Protein AF-A0A2D6XBE7-F1 (afdb_monomer)

Nearest PDB structures (foldseek):
  4zvb-assembly2_D  TM=2.820E-01  e=6.542E+00  Escherichia coli K-12
  5c5b-assembly2_C  TM=1.452E-01  e=4.664E+00  Homo sapiens

Secondary structure (DSSP, 8-state):
-EEEEE-S--SS-EEETTTTEEEEEPPSSS-HHHHHHHHHHHHHTT--HHHHHHHHHHHHHHTT---SHHHHHHHHHHHHHHHHHHHHHHHHHTSHHHHHHHHHHHHTT--HHHHTT-HHHHHHHHHTT-GGGS-HHHHHHHHHTTT--HHHHHHHHHHHIIIIIHHHHHH-

Sequence (172 aa):
MKVIFNDHDGDDSYYDKKYGNYIVWLGKKGNRETNKMHELAHINLGTDTDEARKMVLRWGLKSKLPSNDKTCKLIADLFFSTWNVLEDERVESFSPRLFKQHKKDMGKTKTKKIAESNPVEALLCARFDRDDLVGPEIKQYILAARLVSKDRVYELAEEYIKRYLIDYIRNV

Foldseek 3Di:
DEEAEDADDDPDWDQDPVVRYTYHYFDPDDDRVVSVLLVVLCVVQPPDLVVLLVVLLVVCVVVPPDPDPVRSVVSSVLLSLLLVLLVSLASCLVPPPPVVVVLQVVLVVDDLCQCPVFLSSVLVNLSSVVCVNHPVVSVVLSVQSYNDRSVSSSVSSSVSCVVGVSVVVVVD

Radius of gyration: 16.47 Å; Cα contacts (8 Å, |Δi|>4): 196; chains: 1; bounding box: 44×34×42 Å

pLDDT: mean 73.53, std 11.19, range [49.34, 94.5]

Mean predicted aligned error: 9.65 Å

Structure (mmCIF, N/CA/C/O backbone):
data_AF-A0A2D6XBE7-F1
#
_entry.id   AF-A0A2D6XBE7-F1
#
loop_
_atom_site.group_PDB
_atom_site.id
_atom_site.type_symbol
_atom_site.label_atom_id
_atom_site.label_alt_id
_atom_site.label_comp_id
_atom_site.label_asym_id
_atom_site.label_entity_id
_atom_site.label_seq_id
_atom_site.pdbx_PDB_ins_code
_atom_site.Cartn_x
_atom_site.Cartn_y
_atom_site.Cartn_z
_atom_site.occupancy
_atom_site.B_iso_or_equiv
_atom_site.auth_seq_id
_atom_site.auth_comp_id
_atom_site.auth_asym_id
_atom_site.auth_atom_id
_atom_site.pdbx_PDB_model_num
ATOM 1 N N . MET A 1 1 ? 24.014 8.084 -9.840 1.00 65.19 1 MET A N 1
ATOM 2 C CA . MET A 1 1 ? 23.223 7.262 -8.903 1.00 65.19 1 MET A CA 1
ATOM 3 C C . MET A 1 1 ? 23.376 5.804 -9.306 1.00 65.19 1 MET A C 1
ATOM 5 O O . MET A 1 1 ? 23.082 5.492 -10.455 1.00 65.19 1 MET A O 1
ATOM 9 N N . LYS A 1 2 ? 23.889 4.939 -8.425 1.00 76.50 2 LYS A N 1
ATOM 10 C CA . LYS A 1 2 ? 24.024 3.492 -8.679 1.00 76.50 2 LYS A CA 1
ATOM 11 C C . LYS A 1 2 ? 23.025 2.738 -7.797 1.00 76.50 2 LYS A C 1
ATOM 13 O O . LYS A 1 2 ? 22.897 3.063 -6.621 1.00 76.50 2 LYS A O 1
ATOM 18 N N . VAL A 1 3 ? 22.318 1.760 -8.359 1.00 74.25 3 VAL A N 1
ATOM 19 C CA . VAL A 1 3 ? 21.418 0.869 -7.604 1.00 74.25 3 VAL A CA 1
ATOM 20 C C . VAL A 1 3 ? 22.146 -0.450 -7.362 1.00 74.25 3 VAL A C 1
ATOM 22 O O . VAL A 1 3 ? 22.700 -1.026 -8.301 1.00 74.25 3 VAL A O 1
ATOM 25 N N . ILE A 1 4 ? 22.186 -0.903 -6.112 1.00 79.06 4 ILE A N 1
ATOM 26 C CA . ILE A 1 4 ? 22.839 -2.142 -5.684 1.00 79.06 4 ILE A CA 1
ATOM 27 C C . ILE A 1 4 ? 21.754 -3.076 -5.151 1.00 79.06 4 ILE A C 1
ATOM 29 O O . ILE A 1 4 ? 21.094 -2.746 -4.170 1.00 79.06 4 ILE A O 1
ATOM 33 N N . PHE A 1 5 ? 21.573 -4.225 -5.805 1.00 76.44 5 PHE A N 1
ATOM 34 C CA . PHE A 1 5 ? 20.639 -5.261 -5.364 1.00 76.44 5 PHE A CA 1
ATOM 35 C C . PHE A 1 5 ? 21.368 -6.284 -4.503 1.00 76.44 5 PHE A C 1
ATOM 37 O O . PHE A 1 5 ? 22.342 -6.886 -4.958 1.00 76.44 5 PHE A O 1
ATOM 44 N N . ASN A 1 6 ? 20.867 -6.498 -3.293 1.00 72.19 6 ASN A N 1
ATOM 45 C CA . ASN A 1 6 ? 21.339 -7.517 -2.375 1.00 72.19 6 ASN A CA 1
ATOM 46 C C . ASN A 1 6 ? 20.281 -8.623 -2.245 1.00 72.19 6 ASN A C 1
ATOM 48 O O . ASN A 1 6 ? 19.123 -8.352 -1.938 1.00 72.19 6 ASN A O 1
ATOM 52 N N . ASP A 1 7 ? 20.697 -9.875 -2.447 1.00 63.81 7 ASP A N 1
ATOM 53 C CA . ASP A 1 7 ? 19.828 -11.063 -2.368 1.00 63.81 7 ASP A CA 1
ATOM 54 C C . ASP A 1 7 ? 19.759 -11.677 -0.942 1.00 63.81 7 ASP A C 1
ATOM 56 O O . ASP A 1 7 ? 19.261 -12.790 -0.753 1.00 63.81 7 ASP A O 1
ATOM 60 N N . HIS A 1 8 ? 20.299 -10.995 0.074 1.00 58.69 8 HIS A N 1
ATOM 61 C CA . HIS A 1 8 ? 20.291 -11.447 1.474 1.00 58.69 8 HIS A CA 1
ATOM 62 C C . HIS A 1 8 ? 19.131 -10.817 2.265 1.00 58.69 8 HIS A C 1
ATOM 64 O O . HIS A 1 8 ? 18.630 -9.771 1.872 1.00 58.69 8 HIS A O 1
ATOM 70 N N . ASP A 1 9 ? 18.703 -11.441 3.375 1.00 49.34 9 ASP A N 1
ATOM 71 C CA . ASP A 1 9 ? 17.750 -10.790 4.295 1.00 49.34 9 ASP A CA 1
ATOM 72 C C . ASP A 1 9 ? 18.447 -9.563 4.893 1.00 49.34 9 ASP A C 1
ATOM 74 O O . ASP A 1 9 ? 19.375 -9.706 5.690 1.00 49.34 9 ASP A O 1
ATOM 78 N N . GLY A 1 10 ? 18.026 -8.378 4.476 1.00 52.09 10 GLY A N 1
ATOM 79 C CA . GLY A 1 10 ? 18.357 -7.114 5.117 1.00 52.09 10 GLY A CA 1
ATOM 80 C C . GLY A 1 10 ? 17.076 -6.357 5.447 1.00 52.09 10 GLY A C 1
ATOM 81 O O . GLY A 1 10 ? 16.015 -6.673 4.907 1.00 52.09 10 GLY A O 1
ATOM 82 N N . ASP A 1 11 ? 17.190 -5.393 6.360 1.00 51.88 11 ASP A N 1
ATOM 83 C CA . ASP A 1 11 ? 16.125 -4.437 6.693 1.00 51.88 11 ASP A CA 1
ATOM 84 C C . ASP A 1 11 ? 15.705 -3.593 5.467 1.00 51.88 11 ASP A C 1
ATOM 86 O O . ASP A 1 11 ? 16.307 -3.701 4.402 1.00 51.88 11 ASP A O 1
ATOM 90 N N . ASP A 1 12 ? 14.678 -2.748 5.615 1.00 54.56 12 ASP A N 1
ATOM 91 C CA . ASP A 1 12 ? 14.089 -1.885 4.574 1.00 54.56 12 ASP A CA 1
ATOM 92 C C . ASP A 1 12 ? 15.107 -1.313 3.548 1.00 54.56 12 ASP A C 1
ATOM 94 O O . ASP A 1 12 ? 16.153 -0.768 3.917 1.00 54.56 12 ASP A O 1
ATOM 98 N N . SER A 1 13 ? 14.791 -1.397 2.243 1.00 65.19 13 SER A N 1
ATOM 99 C CA . SER A 1 13 ? 15.547 -0.742 1.155 1.00 65.19 13 SER A CA 1
ATOM 100 C C . SER A 1 13 ? 15.759 0.752 1.455 1.00 65.19 13 SER A C 1
ATOM 102 O O . SER A 1 13 ? 14.827 1.445 1.865 1.00 65.19 13 SER A O 1
ATOM 104 N N . TYR A 1 14 ? 16.966 1.287 1.230 1.00 64.69 14 TYR A N 1
ATOM 105 C CA . TYR A 1 14 ? 17.298 2.665 1.622 1.00 64.69 14 TYR A CA 1
ATOM 106 C C . TYR A 1 14 ? 18.245 3.390 0.656 1.00 64.69 14 TYR A C 1
ATOM 108 O O . TYR A 1 14 ? 19.024 2.789 -0.091 1.00 64.69 14 TYR A O 1
ATOM 116 N N . TYR A 1 15 ? 18.197 4.725 0.697 1.00 67.25 15 TYR A N 1
ATOM 117 C CA . TYR A 1 15 ? 19.131 5.590 -0.021 1.00 67.25 15 TYR A CA 1
ATOM 118 C C . TYR A 1 15 ? 20.344 5.941 0.846 1.00 67.25 15 TYR A C 1
ATOM 120 O O . TYR A 1 15 ? 20.235 6.657 1.846 1.00 67.25 15 TYR A O 1
ATOM 128 N N . ASP A 1 16 ? 21.526 5.491 0.434 1.00 69.62 16 ASP A N 1
ATOM 129 C CA . ASP A 1 16 ? 22.793 5.875 1.039 1.00 69.62 16 ASP A CA 1
ATOM 130 C C . ASP A 1 16 ? 23.247 7.241 0.504 1.00 69.62 16 ASP A C 1
ATOM 132 O O . ASP A 1 16 ? 23.909 7.362 -0.535 1.00 69.62 16 ASP A O 1
ATOM 136 N N . LYS A 1 17 ? 22.900 8.291 1.256 1.00 69.69 17 LYS A N 1
ATOM 137 C CA . LYS A 1 17 ? 23.253 9.684 0.945 1.00 69.69 17 LYS A CA 1
ATOM 138 C C . LYS A 1 17 ? 24.763 9.924 0.874 1.00 69.69 17 LYS A C 1
ATOM 140 O O . LYS A 1 17 ? 25.183 10.818 0.145 1.00 69.69 17 LYS A O 1
ATOM 145 N N . LYS A 1 18 ? 25.576 9.158 1.611 1.00 71.69 18 LYS A N 1
ATOM 146 C CA . LYS A 1 18 ? 27.033 9.350 1.678 1.00 71.69 18 LYS A CA 1
ATOM 147 C C . LYS A 1 18 ? 27.711 8.924 0.379 1.00 71.69 18 LYS A C 1
ATOM 149 O O . LYS A 1 18 ? 28.682 9.555 -0.030 1.00 71.69 18 LYS A O 1
ATOM 154 N N . TYR A 1 19 ? 27.194 7.881 -0.267 1.00 75.19 19 TYR A N 1
ATOM 155 C CA . TYR A 1 19 ? 27.769 7.337 -1.500 1.00 75.19 19 TYR A CA 1
ATOM 156 C C . TYR A 1 19 ? 26.901 7.562 -2.747 1.00 75.19 19 TYR A C 1
ATOM 158 O O . TYR A 1 19 ? 27.314 7.197 -3.845 1.00 75.19 19 TYR A O 1
ATOM 166 N N . GLY A 1 20 ? 25.720 8.170 -2.606 1.00 73.31 20 GLY A N 1
ATOM 167 C CA . GLY A 1 20 ? 24.807 8.440 -3.721 1.00 73.31 20 GLY A CA 1
ATOM 168 C C . GLY A 1 20 ? 24.234 7.168 -4.355 1.00 73.31 20 GLY A C 1
ATOM 169 O O . GLY A 1 20 ? 23.992 7.127 -5.571 1.00 73.31 20 GLY A O 1
ATOM 170 N N . ASN A 1 21 ? 24.061 6.123 -3.541 1.00 78.12 21 ASN A N 1
ATOM 171 C CA . ASN A 1 21 ? 23.644 4.791 -3.971 1.00 78.12 21 ASN A CA 1
ATOM 172 C C . ASN A 1 21 ? 22.298 4.416 -3.351 1.00 78.12 21 ASN A C 1
ATOM 174 O O . ASN A 1 21 ? 22.049 4.713 -2.189 1.00 78.12 21 ASN A O 1
ATOM 178 N N . TYR A 1 22 ? 21.461 3.708 -4.104 1.00 71.75 22 TYR A N 1
ATOM 179 C CA . TYR A 1 22 ? 20.314 2.995 -3.538 1.00 71.75 22 TYR A CA 1
ATOM 180 C C . TYR A 1 22 ? 20.726 1.563 -3.222 1.00 71.75 22 TYR A C 1
ATOM 182 O O . TYR A 1 22 ? 21.229 0.862 -4.105 1.00 71.75 22 TYR A O 1
ATOM 190 N N . ILE A 1 23 ? 20.517 1.144 -1.977 1.00 73.81 23 ILE A N 1
ATOM 191 C CA . ILE A 1 23 ? 20.693 -0.238 -1.539 1.00 73.81 23 ILE A CA 1
ATOM 192 C C . ILE A 1 23 ? 19.305 -0.867 -1.472 1.00 73.81 23 ILE A C 1
ATOM 194 O O . ILE A 1 23 ? 18.450 -0.414 -0.714 1.00 73.81 23 ILE A O 1
ATOM 198 N N . VAL A 1 24 ? 19.086 -1.881 -2.303 1.00 71.44 24 VAL A N 1
ATOM 199 C CA . VAL A 1 24 ? 17.806 -2.576 -2.440 1.00 71.44 24 VAL A CA 1
ATOM 200 C C . VAL A 1 24 ? 17.964 -4.009 -1.964 1.00 71.44 24 VAL A C 1
ATOM 202 O O . VAL A 1 24 ? 18.817 -4.737 -2.479 1.00 71.44 24 VAL A O 1
ATOM 205 N N . TRP A 1 25 ? 17.115 -4.429 -1.033 1.00 73.38 25 TRP A N 1
ATOM 206 C CA . TRP A 1 25 ? 17.061 -5.811 -0.564 1.00 73.38 25 TRP A CA 1
ATOM 207 C C . TRP A 1 25 ? 15.921 -6.540 -1.267 1.00 73.38 25 TRP A C 1
ATOM 209 O O . TRP A 1 25 ? 14.759 -6.159 -1.159 1.00 73.38 25 TRP A O 1
ATOM 219 N N . LEU A 1 26 ? 16.245 -7.585 -2.029 1.00 65.81 26 LEU A N 1
ATOM 220 C CA . LEU A 1 26 ? 15.232 -8.352 -2.750 1.00 65.81 26 LEU A CA 1
ATOM 221 C C . LEU A 1 26 ? 14.627 -9.414 -1.829 1.00 65.81 26 LEU A C 1
ATOM 223 O O . LEU A 1 26 ? 15.330 -10.284 -1.317 1.00 65.81 26 LEU A O 1
ATOM 227 N N . GLY A 1 27 ? 13.303 -9.387 -1.662 1.00 63.84 27 GLY A N 1
ATOM 228 C CA . GLY A 1 27 ? 12.594 -10.406 -0.890 1.00 63.84 27 GLY A CA 1
ATOM 229 C C . GLY A 1 27 ? 12.835 -11.826 -1.429 1.00 63.84 27 GLY A C 1
ATOM 230 O O . GLY A 1 27 ? 12.824 -12.055 -2.639 1.00 63.84 27 GLY A O 1
ATOM 231 N N . LYS A 1 28 ? 13.002 -12.805 -0.526 1.00 60.75 28 LYS A N 1
ATOM 232 C CA . LYS A 1 28 ? 13.272 -14.224 -0.863 1.00 60.75 28 LYS A CA 1
ATOM 233 C C . LYS A 1 28 ? 12.074 -14.991 -1.430 1.00 60.75 28 LYS A C 1
ATOM 235 O O . LYS A 1 28 ? 12.229 -16.109 -1.918 1.00 60.75 28 LYS A O 1
ATOM 240 N N . LYS A 1 29 ? 10.866 -14.436 -1.311 1.00 55.81 29 LYS A N 1
ATOM 241 C CA . LYS A 1 29 ? 9.626 -15.034 -1.822 1.00 55.81 29 LYS A CA 1
ATOM 242 C C . LYS A 1 29 ? 9.197 -14.304 -3.094 1.00 55.81 29 LYS A C 1
ATOM 244 O O . LYS A 1 29 ? 9.255 -13.080 -3.153 1.00 55.81 29 LYS A O 1
ATOM 249 N N . GLY A 1 30 ? 8.724 -15.060 -4.084 1.00 60.22 30 GLY A N 1
ATOM 250 C CA . GLY A 1 30 ? 8.295 -14.520 -5.378 1.00 60.22 30 GLY A CA 1
ATOM 251 C C . GLY A 1 30 ? 9.369 -14.609 -6.466 1.00 60.22 30 GLY A C 1
ATOM 252 O O . GLY A 1 30 ? 10.413 -15.233 -6.287 1.00 60.22 30 GLY A O 1
ATOM 253 N N . ASN A 1 31 ? 9.080 -14.033 -7.634 1.00 69.00 31 ASN A N 1
ATOM 254 C CA . ASN A 1 31 ? 10.012 -14.013 -8.760 1.00 69.00 31 ASN A CA 1
ATOM 255 C C . ASN A 1 31 ? 11.026 -12.871 -8.583 1.00 69.00 31 ASN A C 1
ATOM 257 O O . ASN A 1 31 ? 10.637 -11.718 -8.409 1.00 69.00 31 ASN A O 1
ATOM 261 N N . ARG A 1 32 ? 12.323 -13.191 -8.661 1.00 69.31 32 ARG A N 1
ATOM 262 C CA . ARG A 1 32 ? 13.422 -12.237 -8.438 1.00 69.31 32 ARG A CA 1
ATOM 263 C C . ARG A 1 32 ? 13.387 -11.034 -9.380 1.00 69.31 32 ARG A C 1
ATOM 265 O O . ARG A 1 32 ? 13.575 -9.912 -8.921 1.00 69.31 32 ARG A O 1
ATOM 272 N N . GLU A 1 33 ? 13.140 -11.249 -10.671 1.00 68.31 33 GLU A N 1
ATOM 273 C CA . GLU A 1 33 ? 13.062 -10.152 -11.644 1.00 68.31 33 GLU A CA 1
ATOM 274 C C . GLU A 1 33 ? 11.862 -9.251 -11.355 1.00 68.31 33 GLU A C 1
ATOM 276 O O . GLU A 1 33 ? 11.963 -8.034 -11.460 1.00 68.31 33 GLU A O 1
ATOM 281 N N . THR A 1 34 ? 10.751 -9.817 -10.894 1.00 65.75 34 THR A N 1
ATOM 282 C CA . THR A 1 34 ? 9.581 -9.037 -10.475 1.00 65.75 34 THR A CA 1
ATOM 283 C C . THR A 1 34 ? 9.870 -8.188 -9.247 1.00 65.75 34 THR A C 1
ATOM 285 O O . THR A 1 34 ? 9.564 -7.000 -9.266 1.00 65.75 34 THR A O 1
ATOM 288 N N . ASN A 1 35 ? 10.506 -8.754 -8.218 1.00 68.31 35 ASN A N 1
ATOM 289 C CA . ASN A 1 35 ? 10.901 -8.000 -7.024 1.00 68.31 35 ASN A CA 1
ATOM 290 C C . ASN A 1 35 ? 11.878 -6.877 -7.403 1.00 68.31 35 ASN A C 1
ATOM 292 O O . ASN A 1 35 ? 11.723 -5.738 -6.987 1.00 68.31 35 ASN A O 1
ATOM 296 N N . LYS A 1 36 ? 12.832 -7.158 -8.292 1.00 72.25 36 LYS A N 1
ATOM 297 C CA . LYS A 1 36 ? 13.758 -6.149 -8.813 1.00 72.25 36 LYS A CA 1
ATOM 298 C C . LYS A 1 36 ? 13.042 -5.028 -9.567 1.00 72.25 36 LYS A C 1
ATOM 300 O O . LYS A 1 36 ? 13.365 -3.861 -9.369 1.00 72.25 36 LYS A O 1
ATOM 305 N N . MET A 1 37 ? 12.079 -5.363 -10.423 1.00 71.81 37 MET A N 1
ATOM 306 C CA . MET A 1 37 ? 11.292 -4.376 -11.166 1.00 71.81 37 MET A CA 1
ATOM 307 C C . MET A 1 37 ? 10.391 -3.545 -10.249 1.00 71.81 37 MET A C 1
ATOM 309 O O . MET A 1 37 ? 10.234 -2.354 -10.498 1.00 71.81 37 MET A O 1
ATOM 313 N N . HIS A 1 38 ? 9.836 -4.150 -9.199 1.00 72.75 38 HIS A N 1
ATOM 314 C CA . HIS A 1 38 ? 9.056 -3.474 -8.165 1.00 72.75 38 HIS A CA 1
ATOM 315 C C . HIS A 1 38 ? 9.901 -2.406 -7.453 1.00 72.75 38 HIS A C 1
ATOM 317 O O . HIS A 1 38 ? 9.582 -1.220 -7.509 1.00 72.75 38 HIS A O 1
ATOM 323 N N . GLU A 1 39 ? 11.057 -2.795 -6.914 1.00 72.00 39 GLU A N 1
ATOM 324 C CA . GLU A 1 39 ? 11.963 -1.879 -6.209 1.00 72.00 39 GLU A CA 1
ATOM 325 C C . GLU A 1 39 ? 12.525 -0.780 -7.128 1.00 72.00 39 GLU A C 1
ATOM 327 O O . GLU A 1 39 ? 12.612 0.389 -6.749 1.00 72.00 39 GLU A O 1
ATOM 332 N N . LEU A 1 40 ? 12.861 -1.114 -8.381 1.00 72.69 40 LEU A N 1
ATOM 333 C CA . LEU A 1 40 ? 13.263 -0.113 -9.377 1.00 72.69 40 LEU A CA 1
ATOM 334 C C . LEU A 1 40 ? 12.153 0.890 -9.668 1.00 72.69 40 LEU A C 1
ATOM 336 O O . LEU A 1 40 ? 12.434 2.067 -9.891 1.00 72.69 40 LEU A O 1
ATOM 340 N N . ALA A 1 41 ? 10.904 0.436 -9.701 1.00 71.69 41 ALA A N 1
ATOM 341 C CA . ALA A 1 41 ? 9.774 1.304 -9.957 1.00 71.69 41 ALA A CA 1
ATOM 342 C C . ALA A 1 41 ? 9.530 2.257 -8.772 1.00 71.69 41 ALA A C 1
ATOM 344 O O . ALA A 1 41 ? 9.285 3.435 -9.020 1.00 71.69 41 ALA A O 1
ATOM 345 N N . HIS A 1 42 ? 9.736 1.827 -7.521 1.00 72.69 42 HIS A N 1
AT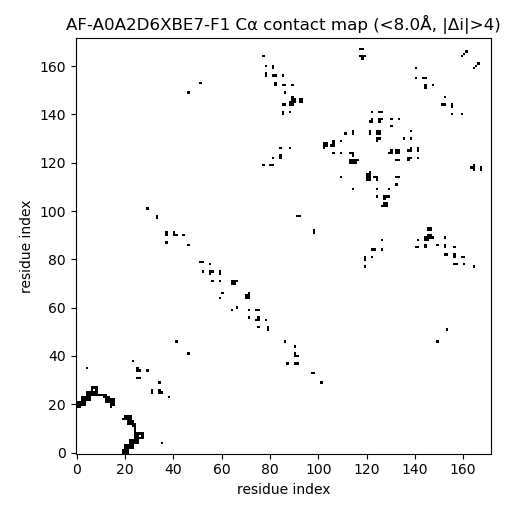OM 346 C CA . HIS A 1 42 ? 9.746 2.725 -6.354 1.00 72.69 42 HIS A CA 1
ATOM 347 C C . HIS A 1 42 ? 10.831 3.809 -6.442 1.00 72.69 42 HIS A C 1
ATOM 349 O O . HIS A 1 42 ? 10.554 4.987 -6.206 1.00 72.69 42 HIS A O 1
ATOM 355 N N . ILE A 1 43 ? 12.051 3.443 -6.856 1.00 70.88 43 ILE A N 1
ATOM 356 C CA . ILE A 1 43 ? 13.153 4.403 -7.053 1.00 70.88 43 ILE A CA 1
ATOM 357 C C . ILE A 1 43 ? 12.823 5.391 -8.180 1.00 70.88 43 ILE A C 1
ATOM 359 O O . ILE A 1 43 ? 12.972 6.601 -8.015 1.00 70.88 43 ILE A O 1
ATOM 363 N N . ASN A 1 44 ? 12.358 4.892 -9.327 1.00 67.75 44 ASN A N 1
ATOM 364 C CA . ASN A 1 44 ? 12.078 5.715 -10.506 1.00 67.75 44 ASN A CA 1
ATOM 365 C C . ASN A 1 44 ? 10.858 6.627 -10.323 1.00 67.75 44 ASN A C 1
ATOM 367 O O . ASN A 1 44 ? 10.794 7.691 -10.936 1.00 67.75 44 ASN A O 1
ATOM 371 N N . LEU A 1 45 ? 9.887 6.212 -9.505 1.00 69.69 45 LEU A N 1
ATOM 372 C CA . LEU A 1 45 ? 8.646 6.948 -9.259 1.00 69.69 45 LEU A CA 1
ATOM 373 C C . LEU A 1 45 ? 8.662 7.740 -7.945 1.00 69.69 45 LEU A C 1
ATOM 375 O O . LEU A 1 45 ? 7.631 8.309 -7.580 1.00 69.69 45 LEU A O 1
ATOM 379 N N . GLY A 1 46 ? 9.815 7.816 -7.271 1.00 62.66 46 GLY A N 1
ATOM 380 C CA . GLY A 1 46 ? 10.058 8.737 -6.162 1.00 62.66 46 GLY A CA 1
ATOM 381 C C . GLY A 1 46 ? 9.248 8.433 -4.903 1.00 62.66 46 GLY A C 1
ATOM 382 O O . GLY A 1 46 ? 8.651 9.341 -4.318 1.00 62.66 46 GLY A O 1
ATOM 383 N N . THR A 1 47 ? 9.208 7.173 -4.478 1.00 65.25 47 THR A N 1
ATOM 384 C CA . THR A 1 47 ? 8.619 6.759 -3.197 1.00 65.25 47 THR A CA 1
ATOM 385 C C . THR A 1 47 ? 9.484 7.310 -2.043 1.00 65.25 47 THR A C 1
ATOM 387 O O . THR A 1 47 ? 10.669 7.010 -1.967 1.00 65.25 47 THR A O 1
ATOM 390 N N . ASP A 1 48 ? 8.931 8.173 -1.175 1.00 61.06 48 ASP A N 1
ATOM 391 C CA . ASP A 1 48 ? 9.682 8.836 -0.081 1.00 61.06 48 ASP A CA 1
ATOM 392 C C . ASP A 1 48 ? 8.993 8.532 1.247 1.00 61.06 48 ASP A C 1
ATOM 394 O O . ASP A 1 48 ? 7.923 9.065 1.545 1.00 61.06 48 ASP A O 1
ATOM 398 N N . THR A 1 49 ? 9.591 7.621 2.005 1.00 61.03 49 THR A N 1
ATOM 399 C CA . THR A 1 49 ? 9.067 7.092 3.264 1.00 61.03 49 THR A CA 1
ATOM 400 C C . THR A 1 49 ? 9.177 8.097 4.415 1.00 61.03 49 THR A C 1
ATOM 402 O O . THR A 1 49 ? 8.409 8.013 5.375 1.00 61.03 49 THR A O 1
ATOM 405 N N . ASP A 1 50 ? 10.055 9.100 4.331 1.00 59.56 50 ASP A N 1
ATOM 406 C CA . ASP A 1 50 ? 10.262 10.069 5.414 1.00 59.56 50 ASP A CA 1
ATOM 407 C C . ASP A 1 50 ? 9.137 11.114 5.490 1.00 59.56 50 ASP A C 1
ATOM 409 O O . ASP A 1 50 ? 8.696 11.493 6.583 1.00 59.56 50 ASP A O 1
ATOM 413 N N . GLU A 1 51 ? 8.642 11.585 4.342 1.00 60.78 51 GLU A N 1
ATOM 414 C CA . GLU A 1 51 ? 7.508 12.517 4.296 1.00 60.78 51 GLU A CA 1
ATOM 415 C C . GLU A 1 51 ? 6.211 11.859 4.761 1.00 60.78 51 GLU A C 1
ATOM 417 O O . GLU A 1 51 ? 5.483 12.446 5.570 1.00 60.78 51 GLU A O 1
ATOM 422 N N . ALA A 1 52 ? 5.991 10.608 4.346 1.00 59.28 52 ALA A N 1
ATOM 423 C CA . ALA A 1 52 ? 4.897 9.780 4.827 1.00 59.28 52 ALA A CA 1
ATOM 424 C C . ALA A 1 52 ? 4.883 9.755 6.365 1.00 59.28 52 ALA A C 1
ATOM 426 O O . ALA A 1 52 ? 3.881 10.118 6.978 1.00 59.28 52 ALA A O 1
ATOM 427 N N . ARG A 1 53 ? 6.029 9.474 7.014 1.00 61.47 53 ARG A N 1
ATOM 428 C CA . ARG A 1 53 ? 6.140 9.400 8.489 1.00 61.47 53 ARG A CA 1
ATOM 429 C C . ARG A 1 53 ? 5.667 10.681 9.165 1.00 61.47 53 ARG A C 1
ATOM 431 O O . ARG A 1 53 ? 4.936 10.643 10.157 1.00 61.47 53 ARG A O 1
ATOM 438 N N . LYS A 1 54 ? 6.098 11.828 8.636 1.00 65.19 54 LYS A N 1
ATOM 439 C CA . LYS A 1 54 ? 5.789 13.151 9.194 1.00 65.19 54 LYS A CA 1
ATOM 440 C C . LYS A 1 54 ? 4.307 13.489 9.064 1.00 65.19 54 LYS A C 1
ATOM 442 O O . LYS A 1 54 ? 3.741 14.066 9.995 1.00 65.19 54 LYS A O 1
ATOM 447 N N . MET A 1 55 ? 3.674 13.141 7.944 1.00 62.28 55 MET A N 1
ATOM 448 C CA . MET A 1 55 ? 2.241 13.371 7.738 1.00 62.28 55 MET A CA 1
ATOM 449 C C . MET A 1 55 ? 1.396 12.561 8.724 1.00 62.28 55 MET A C 1
ATOM 451 O O . MET A 1 55 ? 0.474 13.106 9.332 1.00 62.28 55 MET A O 1
ATOM 455 N N . VAL A 1 56 ? 1.778 11.311 8.990 1.00 58.66 56 VAL A N 1
ATOM 456 C CA . VAL A 1 56 ? 1.038 10.447 9.921 1.00 58.66 56 VAL A CA 1
ATOM 457 C C . VAL A 1 56 ? 1.084 10.940 11.350 1.00 58.66 56 VAL A C 1
ATOM 459 O O . VAL A 1 56 ? 0.048 10.998 12.012 1.00 58.66 56 VAL A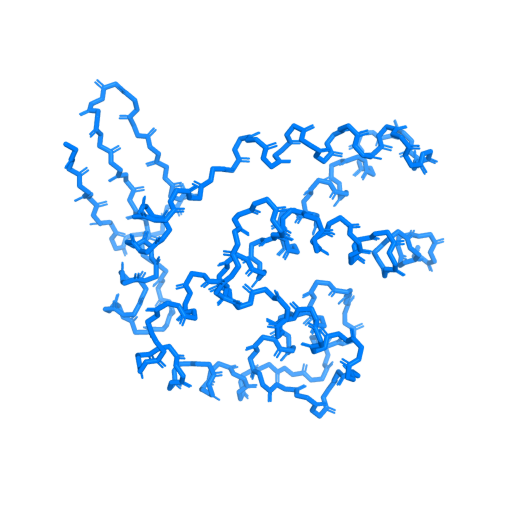 O 1
ATOM 462 N N . LEU A 1 57 ? 2.262 11.353 11.822 1.00 62.34 57 LEU A N 1
ATOM 463 C CA . LEU A 1 57 ? 2.392 11.935 13.157 1.00 62.34 57 LEU A CA 1
ATOM 464 C C . LEU A 1 57 ? 1.483 13.165 13.308 1.00 62.34 57 LEU A C 1
ATOM 466 O O . LEU A 1 57 ? 0.808 13.315 14.325 1.00 62.34 57 LEU A O 1
ATOM 470 N N . ARG A 1 58 ? 1.378 14.008 12.270 1.00 64.94 58 ARG A N 1
ATOM 471 C CA . ARG A 1 58 ? 0.455 15.157 12.268 1.00 64.94 58 ARG A CA 1
ATOM 472 C C . ARG A 1 58 ? -1.016 14.733 12.316 1.00 64.94 58 ARG A C 1
ATOM 474 O O . ARG A 1 58 ? -1.808 15.398 12.983 1.00 64.94 58 ARG A O 1
ATOM 481 N N . TRP A 1 59 ? -1.403 13.655 11.641 1.00 60.69 59 TRP A N 1
ATOM 482 C CA . TRP A 1 59 ? -2.785 13.163 11.660 1.00 60.69 59 TRP A CA 1
ATOM 483 C C . TRP A 1 59 ? -3.169 12.458 12.953 1.00 60.69 59 TRP A C 1
ATOM 485 O O . TRP A 1 59 ? -4.286 12.673 13.429 1.00 60.69 59 TRP A O 1
ATOM 495 N N . GLY A 1 60 ? -2.256 11.690 13.553 1.00 57.31 60 GLY A N 1
ATOM 496 C CA . GLY A 1 60 ? -2.446 11.106 14.881 1.00 57.31 60 GLY A CA 1
ATOM 497 C C . GLY A 1 60 ? -2.777 12.182 15.916 1.00 57.31 60 GLY A C 1
ATOM 498 O O . GLY A 1 60 ? -3.765 12.067 16.641 1.00 57.31 60 GLY A O 1
ATOM 499 N N . LEU A 1 61 ? -2.030 13.293 15.882 1.00 59.53 61 LEU A N 1
ATOM 500 C CA . LEU A 1 61 ? -2.260 14.459 16.739 1.00 59.53 61 LEU A CA 1
ATOM 501 C C . LEU A 1 61 ? -3.603 15.160 16.451 1.00 59.53 61 LEU A C 1
ATOM 503 O O . LEU A 1 61 ? -4.313 15.529 17.384 1.00 59.53 61 LEU A O 1
ATOM 507 N N . LYS A 1 62 ? -3.992 15.327 15.177 1.00 62.25 62 LYS A N 1
ATOM 508 C CA . LYS A 1 62 ? -5.267 15.975 14.797 1.00 62.25 62 LYS A CA 1
ATOM 509 C C . LYS A 1 62 ? -6.508 15.137 15.112 1.00 62.25 62 LYS A C 1
ATOM 511 O O . LYS A 1 62 ? -7.565 15.699 15.388 1.00 62.25 62 LYS A O 1
ATOM 516 N N . SER A 1 63 ? -6.400 13.812 15.069 1.00 54.34 63 SER A N 1
ATOM 517 C CA . SER A 1 63 ? -7.552 12.902 15.152 1.00 54.34 63 SER A CA 1
ATOM 518 C C . SER A 1 63 ? -8.002 12.600 16.588 1.00 54.34 63 SER A C 1
ATOM 520 O O . SER A 1 63 ? -8.885 11.766 16.781 1.00 54.34 63 SER A O 1
ATOM 522 N N . LYS A 1 64 ? -7.417 13.269 17.599 1.00 58.88 64 LYS A N 1
ATOM 523 C CA . LYS A 1 64 ? -7.662 13.027 19.038 1.00 58.88 64 LYS A CA 1
ATOM 524 C C . LYS A 1 64 ? -7.565 11.539 19.409 1.00 58.88 64 LYS A C 1
ATOM 526 O O . LYS A 1 64 ? -8.308 11.054 20.261 1.00 58.88 64 LYS A O 1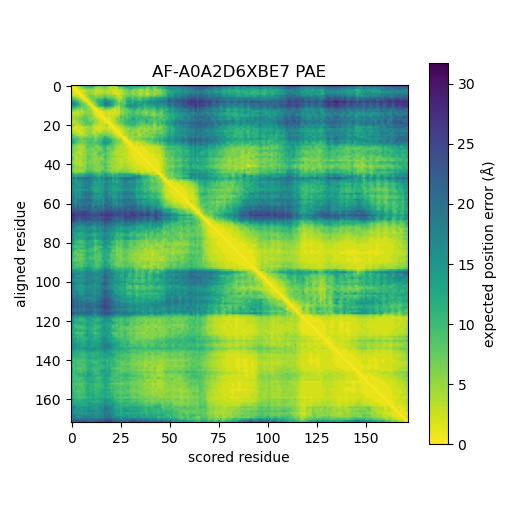
ATOM 531 N N . LEU A 1 65 ? -6.687 10.804 18.727 1.00 55.81 65 LEU A N 1
ATOM 532 C CA . LEU A 1 65 ? -6.435 9.402 19.034 1.00 55.81 65 LEU A CA 1
ATOM 533 C C . LEU A 1 65 ? -5.724 9.314 20.395 1.00 55.81 65 LEU A C 1
ATOM 535 O O . LEU A 1 65 ? -5.038 10.271 20.766 1.00 55.81 65 LEU A O 1
ATOM 539 N N . PRO A 1 66 ? -5.899 8.221 21.164 1.00 52.44 66 PRO A N 1
ATOM 540 C CA . PRO A 1 66 ? -5.267 8.074 22.471 1.00 52.44 66 PRO A CA 1
ATOM 541 C C . PRO A 1 66 ? -3.765 8.351 22.366 1.00 52.44 66 PRO A C 1
ATOM 543 O O . PRO A 1 66 ? -3.051 7.658 21.652 1.00 52.44 66 PRO A O 1
ATOM 546 N N . SER A 1 67 ? -3.287 9.387 23.048 1.00 52.38 67 SER A N 1
ATOM 547 C CA . SER A 1 67 ? -1.956 9.966 22.838 1.00 52.38 67 SER A CA 1
ATOM 548 C C . SER A 1 67 ? -0.842 9.247 23.601 1.00 52.38 67 SER A C 1
ATOM 550 O O . SER A 1 67 ? 0.155 9.869 23.958 1.00 52.38 67 SER A O 1
ATOM 552 N N . ASN A 1 68 ? -1.012 7.960 23.912 1.00 59.03 68 ASN A N 1
ATOM 553 C CA . ASN A 1 68 ? 0.094 7.181 24.455 1.00 59.03 68 ASN A CA 1
ATOM 554 C C . ASN A 1 68 ? 1.004 6.728 23.297 1.00 59.03 68 ASN A C 1
ATOM 556 O O . ASN A 1 68 ? 0.531 6.446 22.194 1.00 59.03 68 ASN A O 1
ATOM 560 N N . ASP A 1 69 ? 2.317 6.676 23.537 1.00 56.47 69 ASP A N 1
ATOM 561 C CA . ASP A 1 69 ? 3.322 6.410 22.494 1.00 56.47 69 ASP A CA 1
ATOM 562 C C . ASP A 1 69 ? 3.058 5.116 21.708 1.00 56.47 69 ASP A C 1
ATOM 564 O O . ASP A 1 69 ? 3.375 5.025 20.521 1.00 56.47 69 ASP A O 1
ATOM 568 N N . LYS A 1 70 ? 2.423 4.120 22.343 1.00 60.00 70 LYS A N 1
ATOM 569 C CA . LYS A 1 70 ? 2.058 2.848 21.708 1.00 60.00 70 LYS A CA 1
ATOM 570 C C . LYS A 1 70 ? 0.974 3.016 20.644 1.00 60.00 70 LYS A C 1
ATOM 572 O O . LYS A 1 70 ? 1.117 2.453 19.563 1.00 60.00 70 LYS A O 1
ATOM 577 N N . THR A 1 71 ? -0.069 3.800 20.905 1.00 63.03 71 THR A N 1
ATOM 578 C CA . THR A 1 71 ? -1.150 4.042 19.940 1.00 63.03 71 THR A CA 1
ATOM 579 C C . THR A 1 71 ? -0.672 4.913 18.782 1.00 63.03 71 THR A C 1
ATOM 581 O O . THR A 1 71 ? -0.946 4.591 17.630 1.00 63.03 71 THR A O 1
ATOM 584 N N . CYS A 1 72 ? 0.123 5.955 19.049 1.00 61.91 72 CYS A N 1
ATOM 585 C CA . CYS A 1 72 ? 0.734 6.778 17.998 1.00 61.91 72 CYS A CA 1
ATOM 586 C C . CYS A 1 72 ? 1.644 5.956 17.076 1.00 61.91 72 CYS A C 1
ATOM 588 O O . CYS A 1 72 ? 1.587 6.113 15.856 1.00 61.91 72 CYS A O 1
ATOM 590 N N . LYS A 1 73 ? 2.447 5.051 17.650 1.00 66.81 73 LYS A N 1
ATOM 591 C CA . LYS A 1 73 ? 3.285 4.124 16.885 1.00 66.81 73 LYS A CA 1
ATOM 592 C C . LYS A 1 73 ? 2.446 3.143 16.066 1.00 66.81 73 LYS A C 1
ATOM 594 O O . LYS A 1 73 ? 2.704 2.990 14.883 1.00 66.81 73 LYS A O 1
ATOM 599 N N . LEU A 1 74 ? 1.397 2.566 16.652 1.00 67.81 74 LEU A N 1
ATOM 600 C CA . LEU A 1 74 ? 0.488 1.665 15.942 1.00 67.81 74 LEU A CA 1
ATOM 601 C C . LEU A 1 74 ? -0.202 2.358 14.756 1.00 67.81 74 LEU A C 1
ATOM 603 O O . LEU A 1 74 ? -0.284 1.787 13.675 1.00 67.81 74 LEU A O 1
ATOM 607 N N . ILE A 1 75 ? -0.659 3.601 14.928 1.00 68.19 75 ILE A N 1
ATOM 608 C CA . ILE A 1 75 ? -1.255 4.401 13.847 1.00 68.19 75 ILE A CA 1
ATOM 609 C C . ILE A 1 75 ? -0.221 4.701 12.759 1.00 68.19 75 ILE A C 1
ATOM 611 O O . ILE A 1 75 ? -0.546 4.611 11.578 1.00 68.19 75 ILE A O 1
ATOM 615 N N . ALA A 1 76 ? 1.014 5.040 13.144 1.00 69.56 76 ALA A N 1
ATOM 616 C CA . ALA A 1 76 ? 2.113 5.237 12.205 1.00 69.56 76 ALA A CA 1
ATOM 617 C C . ALA A 1 76 ? 2.379 3.975 11.381 1.00 69.56 76 ALA A C 1
ATOM 619 O O . ALA A 1 76 ? 2.362 4.038 10.153 1.00 69.56 76 ALA A O 1
ATOM 620 N N . ASP A 1 77 ? 2.542 2.834 12.043 1.00 74.12 77 ASP A N 1
ATOM 621 C CA . ASP A 1 77 ? 2.849 1.556 11.403 1.00 74.12 77 ASP A CA 1
ATOM 622 C C . ASP A 1 77 ? 1.703 1.107 10.477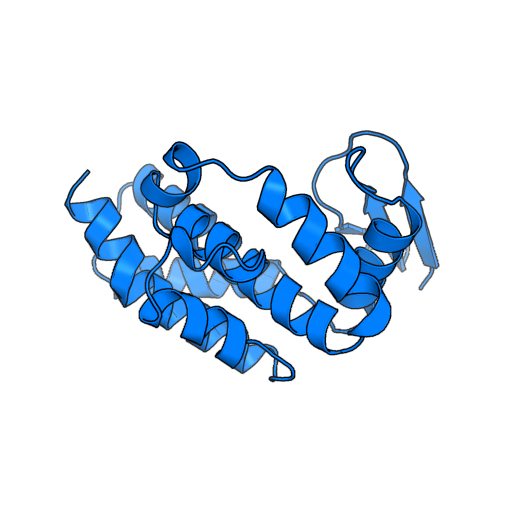 1.00 74.12 77 ASP A C 1
ATOM 624 O O . ASP A 1 77 ? 1.933 0.682 9.342 1.00 74.12 77 ASP A O 1
ATOM 628 N N . LEU A 1 78 ? 0.451 1.270 10.910 1.00 73.62 78 LEU A N 1
ATOM 629 C CA . LEU A 1 78 ? -0.725 0.931 10.109 1.00 73.62 78 LEU A CA 1
ATOM 630 C C . LEU A 1 78 ? -0.947 1.896 8.940 1.00 73.62 78 LEU A C 1
ATOM 632 O O . LEU A 1 78 ? -1.391 1.459 7.874 1.00 73.62 78 LEU A O 1
ATOM 636 N N . PHE A 1 79 ? -0.604 3.179 9.092 1.00 76.56 79 PHE A N 1
ATOM 637 C CA . PHE A 1 79 ? -0.603 4.097 7.959 1.00 76.56 79 PHE A CA 1
ATOM 638 C C . PHE A 1 79 ? 0.430 3.694 6.933 1.00 76.56 79 PHE A C 1
ATOM 640 O O . PHE A 1 79 ? 0.092 3.582 5.761 1.00 76.56 79 PHE A O 1
ATOM 647 N N . PHE A 1 80 ? 1.668 3.465 7.365 1.00 76.06 80 PHE A N 1
ATOM 648 C CA . PHE A 1 80 ? 2.728 3.034 6.466 1.00 76.06 80 PHE A CA 1
ATOM 649 C C . PHE A 1 80 ? 2.341 1.774 5.722 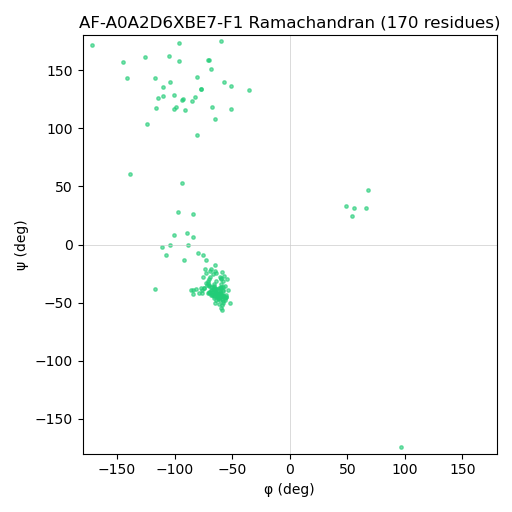1.00 76.06 80 PHE A C 1
ATOM 651 O O . PHE A 1 80 ? 2.496 1.714 4.511 1.00 76.06 80 PHE A O 1
ATOM 658 N N . SER A 1 81 ? 1.754 0.812 6.427 1.00 82.19 81 SER A N 1
ATOM 659 C CA . SER A 1 81 ? 1.276 -0.416 5.807 1.00 82.19 81 SER A CA 1
ATOM 660 C C . SER A 1 81 ? 0.166 -0.146 4.786 1.00 82.19 81 SER A C 1
ATOM 662 O O . SER A 1 81 ? 0.211 -0.674 3.682 1.00 82.19 81 SER A O 1
ATOM 664 N N . THR A 1 82 ? -0.802 0.716 5.113 1.00 85.12 82 THR A N 1
ATOM 665 C CA . THR A 1 82 ? -1.876 1.120 4.187 1.00 85.12 82 THR A CA 1
ATOM 666 C C . THR A 1 82 ? -1.310 1.815 2.950 1.00 85.12 82 THR A C 1
ATOM 668 O O . THR A 1 82 ? -1.627 1.444 1.823 1.00 85.12 82 THR A O 1
ATOM 671 N N . TRP A 1 83 ? -0.457 2.816 3.159 1.00 85.81 83 TRP A N 1
ATOM 672 C CA . TRP A 1 83 ? 0.163 3.591 2.098 1.00 85.81 83 TRP A CA 1
ATOM 673 C C . TRP A 1 83 ? 1.049 2.721 1.215 1.00 85.81 83 TRP A C 1
ATOM 675 O O . TRP A 1 83 ? 0.909 2.813 0.005 1.00 85.81 83 TRP A O 1
ATOM 685 N N . ASN A 1 84 ? 1.863 1.826 1.784 1.00 84.00 84 ASN A N 1
ATOM 686 C CA . ASN A 1 84 ? 2.679 0.879 1.022 1.00 84.00 84 ASN A CA 1
ATOM 687 C C . ASN A 1 84 ? 1.805 0.033 0.091 1.00 84.00 84 ASN A C 1
ATOM 689 O O . ASN A 1 84 ? 2.092 -0.071 -1.091 1.00 84.00 84 ASN A O 1
ATOM 693 N N . VAL A 1 85 ? 0.683 -0.508 0.578 1.00 88.31 85 VAL A N 1
ATOM 694 C CA . VAL A 1 85 ? -0.211 -1.316 -0.270 1.00 88.31 85 VAL A CA 1
ATOM 695 C C . VAL A 1 85 ? -0.766 -0.508 -1.449 1.00 88.31 85 VAL A C 1
ATOM 697 O O . VAL A 1 85 ? -0.853 -1.029 -2.562 1.00 88.31 85 VAL A O 1
ATOM 700 N N . LEU A 1 86 ? -1.138 0.754 -1.223 1.00 89.50 86 LEU A N 1
ATOM 701 C CA . LEU A 1 86 ? -1.655 1.636 -2.274 1.00 89.50 86 LEU A CA 1
ATOM 702 C C . LEU A 1 86 ? -0.551 2.132 -3.218 1.00 89.50 86 LEU A C 1
ATOM 704 O O . LEU A 1 86 ? -0.774 2.242 -4.421 1.00 89.50 86 LEU A O 1
ATOM 708 N N . GLU A 1 87 ? 0.633 2.418 -2.689 1.00 86.06 87 GLU A N 1
ATOM 709 C CA . GLU A 1 87 ? 1.803 2.856 -3.442 1.00 86.06 87 GLU A CA 1
ATOM 710 C C . GLU A 1 87 ? 2.321 1.731 -4.336 1.00 86.06 87 GLU A C 1
ATOM 712 O O . GLU A 1 87 ? 2.573 1.971 -5.513 1.00 86.06 87 GLU A O 1
ATOM 717 N N . ASP A 1 88 ? 2.379 0.496 -3.839 1.00 84.69 88 ASP A N 1
ATOM 718 C CA . ASP A 1 88 ? 2.678 -0.687 -4.641 1.00 84.69 88 ASP A CA 1
ATOM 719 C C . ASP A 1 88 ? 1.688 -0.816 -5.804 1.00 84.69 88 ASP A C 1
ATOM 721 O O . ASP A 1 88 ? 2.080 -1.017 -6.952 1.00 84.69 88 ASP A O 1
ATOM 725 N N . GLU A 1 89 ? 0.383 -0.678 -5.534 1.00 88.25 89 GLU A N 1
ATOM 726 C CA . GLU A 1 89 ? -0.639 -0.720 -6.581 1.00 88.25 89 GLU A CA 1
ATOM 727 C C . GLU A 1 89 ? -0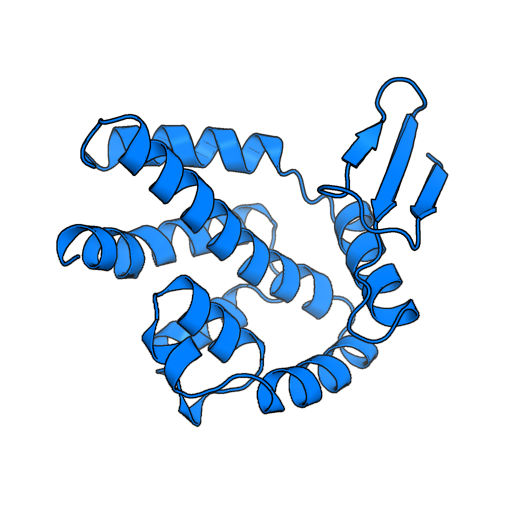.420 0.388 -7.616 1.00 88.25 89 GLU A C 1
ATOM 729 O O . GLU A 1 89 ? -0.482 0.122 -8.823 1.00 88.25 89 GLU A O 1
ATOM 734 N N . ARG A 1 90 ? -0.126 1.612 -7.160 1.00 89.44 90 ARG A N 1
ATOM 735 C CA . ARG A 1 90 ? 0.173 2.758 -8.021 1.00 89.44 90 ARG A CA 1
ATOM 736 C C . ARG A 1 90 ? 1.376 2.461 -8.906 1.00 89.44 90 ARG A C 1
ATOM 738 O O . ARG A 1 90 ? 1.268 2.547 -10.128 1.00 89.44 90 ARG A O 1
ATOM 745 N N . VAL A 1 91 ? 2.503 2.109 -8.305 1.00 82.88 91 VAL A N 1
ATOM 746 C CA . VAL A 1 91 ? 3.788 1.855 -8.963 1.00 82.88 91 VAL A CA 1
ATOM 747 C C . VAL A 1 91 ? 3.653 0.728 -9.988 1.00 82.88 91 VAL A C 1
ATOM 749 O O . VAL A 1 91 ? 4.021 0.889 -11.153 1.00 82.88 91 VAL A O 1
ATOM 752 N N . GLU A 1 92 ? 3.020 -0.379 -9.610 1.00 82.19 92 GLU A N 1
ATOM 753 C CA . GLU A 1 92 ? 2.821 -1.534 -10.486 1.00 82.19 92 GLU A CA 1
ATOM 754 C C . GLU A 1 92 ? 1.830 -1.263 -11.622 1.00 82.19 92 GLU A C 1
ATOM 756 O O . GLU A 1 92 ? 1.938 -1.858 -12.702 1.00 82.19 92 GLU A O 1
ATOM 761 N N . SER A 1 93 ? 0.876 -0.348 -11.424 1.00 84.19 93 SER A N 1
ATOM 762 C CA . SER A 1 93 ? -0.082 0.031 -12.467 1.00 84.19 93 SER A CA 1
ATOM 763 C C . SER A 1 93 ? 0.579 0.704 -13.675 1.00 84.19 93 SER A C 1
ATOM 765 O O . SER A 1 93 ? 0.063 0.579 -14.786 1.00 84.19 93 SER A O 1
ATOM 767 N N . PHE A 1 94 ? 1.759 1.314 -13.501 1.00 81.06 94 PHE A N 1
ATOM 768 C CA . PHE A 1 94 ? 2.563 1.862 -14.599 1.00 81.06 94 PHE A CA 1
ATOM 769 C C . PHE A 1 94 ? 3.286 0.782 -15.429 1.00 81.06 94 PHE A C 1
ATOM 771 O O . PHE A 1 94 ? 3.847 1.092 -16.477 1.00 81.06 94 PHE A O 1
ATOM 778 N N . SER A 1 95 ? 3.281 -0.491 -15.008 1.00 75.75 95 SER A N 1
ATOM 779 C CA . SER A 1 95 ? 3.924 -1.611 -15.725 1.00 75.75 95 SER A CA 1
ATOM 780 C C . SER A 1 95 ? 3.073 -2.900 -15.721 1.00 75.75 95 SER A C 1
ATOM 782 O O . SER A 1 95 ? 3.501 -3.963 -15.268 1.00 75.75 95 SER A O 1
ATOM 784 N N . PRO A 1 96 ? 1.857 -2.873 -16.294 1.00 66.75 96 PRO A N 1
ATOM 785 C CA . PRO A 1 96 ? 0.789 -3.829 -15.986 1.00 66.75 96 PRO A CA 1
ATOM 786 C C . PRO A 1 96 ? 1.017 -5.278 -16.450 1.00 66.75 96 PRO A C 1
ATOM 788 O O . PRO A 1 96 ? 0.363 -6.184 -15.933 1.00 66.75 96 PRO A O 1
ATOM 791 N N . ARG A 1 97 ? 1.890 -5.533 -17.438 1.00 65.75 97 ARG A N 1
ATOM 792 C CA . ARG A 1 97 ? 2.060 -6.885 -18.013 1.00 65.75 97 ARG A CA 1
ATOM 793 C C . ARG A 1 97 ? 2.741 -7.865 -17.057 1.00 65.75 97 ARG A C 1
ATOM 795 O O . ARG A 1 97 ? 2.293 -9.002 -16.972 1.00 65.75 97 ARG A O 1
ATOM 802 N N . LEU A 1 98 ? 3.779 -7.433 -16.342 1.00 61.06 98 LEU A N 1
ATOM 803 C CA . LEU A 1 98 ? 4.532 -8.302 -15.431 1.00 61.06 98 LEU A CA 1
ATOM 804 C C . 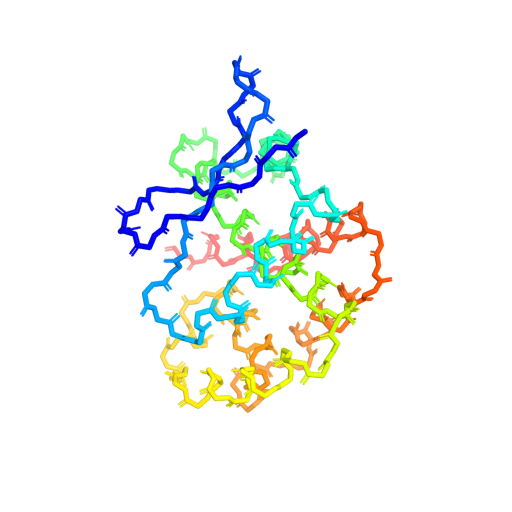LEU A 1 98 ? 3.781 -8.492 -14.106 1.00 61.06 98 LEU A C 1
ATOM 806 O O . LEU A 1 98 ? 3.645 -9.611 -13.622 1.00 61.06 98 LEU A O 1
ATOM 810 N N . PHE A 1 99 ? 3.190 -7.427 -13.562 1.00 67.50 99 PHE A N 1
ATOM 811 C CA . PHE A 1 99 ? 2.585 -7.468 -12.228 1.00 67.50 99 PHE A CA 1
ATOM 812 C C . PHE A 1 99 ? 1.235 -8.197 -12.158 1.00 67.50 99 PHE A C 1
ATOM 814 O O . PHE A 1 99 ? 0.924 -8.804 -11.133 1.00 67.50 99 PHE A O 1
ATOM 821 N N . LYS A 1 100 ? 0.451 -8.237 -13.247 1.00 67.94 100 LYS A N 1
ATOM 822 C CA . LYS A 1 100 ? -0.839 -8.958 -13.266 1.00 67.94 100 LYS A CA 1
ATOM 823 C C . LYS A 1 100 ? -0.703 -10.459 -12.998 1.00 67.94 100 LYS A C 1
ATOM 825 O O . LYS A 1 100 ? -1.557 -11.033 -12.327 1.00 67.94 100 LYS A O 1
ATOM 830 N N . GLN A 1 101 ? 0.350 -11.100 -13.507 1.00 65.62 101 GLN A N 1
ATOM 831 C CA . GLN A 1 101 ? 0.545 -12.539 -13.309 1.00 65.62 101 GLN A CA 1
ATOM 832 C C . GLN A 1 101 ? 0.895 -12.859 -11.848 1.00 65.62 101 GLN A C 1
ATOM 834 O O . GLN A 1 101 ? 0.328 -13.780 -11.265 1.00 65.62 101 GLN A O 1
ATOM 839 N N . HIS A 1 102 ? 1.739 -12.037 -11.222 1.00 64.75 102 HIS A N 1
ATOM 840 C CA . HIS A 1 102 ? 2.127 -12.213 -9.822 1.00 64.75 102 HIS A CA 1
ATOM 841 C C . HIS A 1 102 ? 0.996 -11.923 -8.838 1.00 64.75 102 HIS A C 1
ATOM 843 O O . HIS A 1 102 ? 0.872 -12.644 -7.846 1.00 64.75 102 HIS A O 1
ATOM 849 N N . LYS A 1 103 ? 0.124 -10.948 -9.132 1.00 71.50 103 LYS A N 1
ATOM 850 C CA . LYS A 1 103 ? -1.044 -10.665 -8.285 1.00 71.50 103 LYS A CA 1
ATOM 851 C C . LYS A 1 103 ? -1.975 -11.863 -8.165 1.00 71.50 103 LYS A C 1
ATOM 853 O O . LYS A 1 103 ? -2.350 -12.242 -7.058 1.00 71.50 103 LYS A O 1
ATOM 858 N N . LYS A 1 104 ? -2.255 -12.521 -9.292 1.00 69.50 104 LYS A N 1
ATOM 859 C CA . LYS A 1 104 ? -3.129 -13.697 -9.338 1.00 69.50 104 LYS A CA 1
ATOM 860 C C . LYS A 1 104 ? -2.573 -14.878 -8.540 1.00 69.50 104 LYS A C 1
ATOM 862 O O . LYS A 1 104 ? -3.339 -15.597 -7.903 1.00 69.50 104 LYS A O 1
ATOM 867 N N . ASP A 1 105 ? -1.262 -15.098 -8.574 1.00 66.25 105 ASP A N 1
ATOM 868 C CA . ASP A 1 105 ? -0.642 -16.204 -7.840 1.00 66.25 105 ASP A CA 1
ATOM 869 C C . ASP A 1 105 ? -0.503 -15.909 -6.340 1.00 66.25 105 ASP A C 1
ATOM 871 O O . ASP A 1 105 ? -0.773 -16.792 -5.525 1.00 66.25 105 ASP A O 1
ATOM 875 N N . MET A 1 106 ? -0.199 -14.665 -5.949 1.00 66.94 106 MET A N 1
ATOM 876 C CA . MET A 1 106 ? -0.209 -14.261 -4.536 1.00 66.94 106 MET A CA 1
ATOM 877 C C . MET A 1 106 ? -1.619 -14.293 -3.930 1.00 66.94 106 MET A C 1
ATOM 879 O O . MET A 1 106 ? -1.781 -14.755 -2.797 1.00 66.94 106 MET A O 1
ATOM 883 N N . GLY A 1 107 ? -2.653 -13.905 -4.683 1.00 67.62 107 GLY A N 1
ATOM 884 C CA . GLY A 1 107 ? -4.049 -13.966 -4.232 1.00 67.62 107 GLY A CA 1
ATOM 885 C C . GLY A 1 107 ? -4.487 -15.367 -3.792 1.00 67.62 107 GLY A C 1
ATOM 886 O O . GLY A 1 107 ? -5.190 -15.514 -2.787 1.00 67.62 107 GLY A O 1
ATOM 887 N N . LYS A 1 108 ? -3.989 -16.418 -4.460 1.00 68.00 108 LYS A N 1
ATOM 888 C CA . LYS A 1 108 ? -4.261 -17.826 -4.105 1.00 68.00 108 LYS A CA 1
ATOM 889 C C . LYS A 1 108 ? -3.696 -18.232 -2.740 1.00 68.00 108 LYS A C 1
ATOM 891 O O . LYS A 1 108 ? -4.177 -19.192 -2.151 1.00 68.00 108 LYS A O 1
ATOM 896 N N . THR A 1 109 ? -2.683 -17.525 -2.241 1.00 66.44 109 THR A N 1
ATOM 897 C CA . THR A 1 109 ? -2.019 -17.842 -0.963 1.00 66.44 109 THR A CA 1
ATOM 898 C C . THR A 1 109 ? -2.623 -17.121 0.242 1.00 66.44 109 THR A C 1
ATOM 900 O O . THR A 1 109 ? -2.352 -17.497 1.383 1.00 66.44 109 THR A O 1
ATOM 903 N N . LYS A 1 110 ? -3.462 -16.101 0.021 1.00 71.25 110 LYS A N 1
ATOM 904 C CA . LYS A 1 110 ? -4.154 -15.383 1.099 1.00 71.25 110 LYS A CA 1
ATOM 905 C C . LYS A 1 110 ? -5.335 -16.226 1.606 1.00 71.25 110 LYS A C 1
ATOM 907 O O . LYS A 1 110 ? -6.091 -16.786 0.821 1.00 71.25 110 LYS A O 1
ATOM 912 N N . THR A 1 111 ? -5.505 -16.360 2.919 1.00 71.56 111 THR A N 1
ATOM 913 C CA . THR A 1 111 ? -6.594 -17.162 3.517 1.00 71.56 111 THR A CA 1
ATOM 914 C C . THR A 1 111 ? -7.692 -16.261 4.079 1.00 71.56 111 THR A C 1
ATOM 916 O O . THR A 1 111 ? -7.446 -15.087 4.344 1.00 71.56 111 THR A O 1
ATOM 919 N N . LYS A 1 112 ? -8.893 -16.807 4.322 1.00 70.88 112 LYS A N 1
ATOM 920 C CA . LYS A 1 112 ? -10.009 -16.069 4.949 1.00 70.88 112 LYS A CA 1
ATOM 921 C C . LYS A 1 112 ? -9.610 -15.418 6.283 1.00 70.88 112 LYS A C 1
ATOM 923 O O . LYS A 1 112 ? -9.944 -14.268 6.527 1.00 70.88 112 LYS A O 1
ATOM 928 N N . LYS A 1 113 ? -8.796 -16.117 7.085 1.00 68.81 113 LYS A N 1
ATOM 929 C CA . LYS A 1 113 ? -8.260 -15.612 8.360 1.00 68.81 113 LYS A CA 1
ATOM 930 C C . LYS A 1 113 ? -7.451 -14.317 8.203 1.00 68.81 113 LYS A C 1
ATOM 932 O O . LYS A 1 113 ? -7.420 -13.515 9.126 1.00 68.81 113 LYS A O 1
ATOM 937 N N . ILE A 1 114 ? -6.779 -14.133 7.064 1.00 64.38 114 ILE A N 1
ATOM 938 C CA . ILE A 1 114 ? -6.022 -12.913 6.770 1.00 64.38 114 ILE A CA 1
ATOM 939 C C . ILE A 1 114 ? -6.977 -11.772 6.392 1.00 64.38 114 ILE A C 1
ATOM 941 O O . ILE A 1 114 ? -6.807 -10.673 6.880 1.00 64.38 114 ILE A O 1
ATOM 945 N N . ALA A 1 115 ? -8.024 -12.007 5.602 1.00 61.16 115 ALA A N 1
ATOM 946 C CA . ALA A 1 115 ? -8.962 -10.933 5.254 1.00 61.16 115 ALA A CA 1
ATOM 947 C C . ALA A 1 115 ? -9.730 -10.365 6.463 1.00 61.16 115 ALA A C 1
ATOM 949 O O . ALA A 1 115 ? -10.057 -9.183 6.490 1.00 61.16 115 ALA A O 1
ATOM 950 N N . GLU A 1 116 ? -9.989 -11.199 7.471 1.00 67.94 116 GLU A N 1
ATOM 951 C CA . GLU A 1 116 ? -10.720 -10.821 8.686 1.00 67.94 116 GLU A CA 1
ATOM 952 C C . GLU A 1 116 ? -9.814 -10.262 9.799 1.00 67.94 116 GLU A C 1
ATOM 954 O O . GLU A 1 116 ? -10.307 -9.930 10.874 1.00 67.94 116 GLU A O 1
ATOM 959 N N . SER A 1 117 ? -8.493 -10.180 9.593 1.00 69.38 117 SER A N 1
ATOM 960 C CA . SER A 1 117 ? -7.566 -9.878 10.690 1.00 69.38 117 SER A CA 1
ATOM 961 C C . SER A 1 117 ? -7.461 -8.391 11.029 1.00 69.38 117 SER A C 1
ATOM 963 O O . SER A 1 117 ? -7.344 -8.078 12.208 1.00 69.38 117 SER A O 1
ATOM 965 N N . ASN A 1 118 ? -7.474 -7.482 10.045 1.00 82.31 118 ASN A N 1
ATOM 966 C CA . ASN A 1 118 ? -7.559 -6.025 10.235 1.00 82.31 118 ASN A CA 1
ATOM 967 C C . ASN A 1 118 ? -7.757 -5.293 8.882 1.00 82.31 118 ASN A C 1
ATOM 969 O O . ASN A 1 118 ? -7.602 -5.903 7.818 1.00 82.31 118 ASN A O 1
ATOM 973 N N . PRO A 1 119 ? -8.029 -3.970 8.883 1.00 84.62 119 PRO A N 1
ATOM 974 C CA . PRO A 1 119 ? -8.222 -3.216 7.644 1.00 84.62 119 PRO A CA 1
ATOM 975 C C . PRO A 1 119 ? -7.020 -3.200 6.682 1.00 84.62 119 PRO A C 1
ATOM 977 O O . PRO A 1 119 ? -7.225 -3.097 5.478 1.00 84.62 119 PRO A O 1
ATOM 980 N N . VAL A 1 120 ? -5.772 -3.317 7.143 1.00 86.50 120 VAL A N 1
ATOM 981 C CA . VAL A 1 120 ? -4.605 -3.398 6.237 1.00 86.50 120 VAL A CA 1
ATOM 982 C C . VAL A 1 120 ? -4.607 -4.721 5.474 1.00 86.50 120 VAL A C 1
ATOM 984 O O . VAL A 1 120 ? -4.336 -4.756 4.276 1.00 86.50 120 VAL A O 1
ATOM 987 N N . GLU A 1 121 ? -4.953 -5.817 6.140 1.00 85.88 121 GLU A N 1
ATOM 988 C CA . GLU A 1 121 ? -4.995 -7.133 5.503 1.00 85.88 121 GLU A CA 1
ATOM 989 C C . GLU A 1 121 ? -6.188 -7.282 4.554 1.00 85.88 121 GLU A C 1
ATOM 991 O O . GLU A 1 121 ? -6.044 -7.873 3.482 1.00 85.88 121 GLU A O 1
ATOM 996 N N . ALA A 1 122 ? -7.325 -6.649 4.860 1.00 87.12 122 ALA A N 1
ATOM 997 C CA . ALA A 1 122 ? -8.410 -6.488 3.893 1.00 87.12 122 ALA A CA 1
ATOM 998 C C . ALA A 1 122 ? -7.926 -5.736 2.635 1.00 87.12 122 ALA A C 1
ATOM 1000 O O . ALA A 1 122 ? -8.189 -6.158 1.508 1.00 87.12 122 ALA A O 1
ATOM 1001 N N . LEU A 1 123 ? -7.140 -4.669 2.801 1.00 89.00 123 LEU A N 1
ATOM 1002 C CA . LEU A 1 123 ? -6.575 -3.929 1.671 1.00 89.00 123 LEU A CA 1
ATOM 1003 C C . LEU A 1 123 ? -5.582 -4.780 0.857 1.00 89.00 123 LEU A C 1
ATOM 1005 O O . LEU A 1 123 ? -5.602 -4.748 -0.373 1.00 89.00 123 LEU A O 1
ATOM 1009 N N . LEU A 1 124 ? -4.764 -5.606 1.520 1.00 87.75 124 LEU A N 1
ATOM 1010 C CA . LEU A 1 124 ? -3.890 -6.585 0.863 1.00 87.75 124 LEU A CA 1
ATOM 1011 C C . LEU A 1 124 ? -4.691 -7.624 0.071 1.00 87.75 124 LEU A C 1
ATOM 1013 O O . LEU A 1 124 ? -4.339 -7.935 -1.065 1.00 87.75 124 LEU A O 1
ATOM 1017 N N . CYS A 1 125 ? -5.772 -8.159 0.636 1.00 86.56 125 CYS A N 1
ATOM 1018 C CA . CYS A 1 125 ? -6.659 -9.079 -0.074 1.00 86.56 125 CYS A CA 1
ATOM 1019 C C . CYS A 1 125 ? -7.275 -8.421 -1.317 1.00 86.56 125 CYS A C 1
ATOM 1021 O O . CYS A 1 125 ? -7.250 -9.028 -2.389 1.00 86.56 125 CYS A O 1
ATOM 1023 N N . ALA A 1 126 ? -7.730 -7.169 -1.210 1.00 89.06 126 ALA A N 1
ATOM 1024 C CA . ALA A 1 126 ? -8.242 -6.406 -2.347 1.00 89.06 126 ALA A CA 1
ATOM 1025 C C . ALA A 1 126 ? -7.177 -6.186 -3.436 1.00 89.06 126 ALA A C 1
ATOM 1027 O O . ALA A 1 126 ? -7.462 -6.343 -4.622 1.00 89.06 126 ALA A O 1
ATOM 1028 N N . ARG A 1 127 ? -5.935 -5.862 -3.048 1.00 87.75 127 ARG A N 1
ATOM 1029 C CA . ARG A 1 127 ? -4.813 -5.673 -3.983 1.00 87.75 127 ARG A CA 1
ATOM 1030 C C . ARG A 1 127 ? -4.518 -6.933 -4.800 1.00 87.75 127 ARG A C 1
ATOM 1032 O O . ARG A 1 127 ? -4.148 -6.843 -5.969 1.00 87.75 127 ARG A O 1
ATOM 1039 N N . PHE A 1 128 ? -4.665 -8.104 -4.185 1.00 86.50 128 PHE A N 1
ATOM 1040 C CA . PHE A 1 128 ? -4.369 -9.401 -4.797 1.00 86.50 128 PHE A CA 1
ATOM 1041 C C . PHE A 1 128 ? -5.605 -10.104 -5.379 1.00 86.50 128 PHE A C 1
ATOM 1043 O O . PHE A 1 128 ? -5.633 -11.333 -5.453 1.00 86.50 128 PHE A O 1
ATOM 1050 N N . ASP A 1 129 ? -6.611 -9.332 -5.799 1.00 85.19 129 ASP A N 1
ATOM 1051 C CA . ASP A 1 129 ? -7.820 -9.808 -6.484 1.00 85.19 129 ASP A CA 1
ATOM 1052 C C . ASP A 1 129 ? -8.600 -10.888 -5.696 1.00 85.19 129 ASP A C 1
ATOM 1054 O O . ASP A 1 129 ? -9.239 -11.767 -6.279 1.00 85.19 129 ASP A O 1
ATOM 1058 N N . ARG A 1 130 ? -8.566 -10.834 -4.356 1.00 84.38 130 ARG A N 1
ATOM 1059 C CA . ARG A 1 130 ? -9.394 -11.667 -3.463 1.00 84.38 130 ARG A CA 1
ATOM 1060 C C . ARG A 1 130 ? -10.680 -10.962 -3.070 1.00 84.38 130 ARG A C 1
ATOM 1062 O O . ARG A 1 130 ? -11.014 -10.856 -1.893 1.00 84.38 130 ARG A O 1
ATOM 1069 N N . ASP A 1 131 ? -11.402 -10.507 -4.088 1.00 82.25 131 ASP A N 1
ATOM 1070 C CA . ASP A 1 131 ? -12.699 -9.834 -3.957 1.00 82.25 131 ASP A CA 1
ATOM 1071 C C . ASP A 1 131 ? -13.750 -10.709 -3.257 1.00 82.25 131 ASP A C 1
ATOM 1073 O O . ASP A 1 131 ? -14.701 -10.205 -2.678 1.00 82.25 131 ASP A O 1
ATOM 1077 N N . ASP A 1 132 ? -13.582 -12.033 -3.282 1.00 84.12 132 ASP A N 1
ATOM 1078 C CA . ASP A 1 132 ? -14.422 -12.978 -2.542 1.00 84.12 132 ASP A CA 1
ATOM 1079 C C . ASP A 1 132 ? -14.300 -12.833 -1.016 1.00 84.12 132 ASP A C 1
ATOM 1081 O O . ASP A 1 132 ? -15.154 -13.330 -0.284 1.00 84.12 132 ASP A O 1
ATOM 1085 N N . LEU A 1 133 ? -13.243 -12.174 -0.533 1.00 83.81 133 LEU A N 1
ATOM 1086 C CA . LEU A 1 133 ? -12.978 -11.969 0.888 1.00 83.81 133 LEU A CA 1
ATOM 1087 C C . LEU A 1 133 ? -13.200 -10.527 1.358 1.00 83.81 133 LEU A C 1
ATOM 1089 O O . LEU A 1 133 ? -13.121 -10.277 2.559 1.00 83.81 133 LEU A O 1
ATOM 1093 N N . VAL A 1 134 ? -13.423 -9.576 0.447 1.00 86.06 134 VAL A N 1
ATOM 1094 C CA . VAL A 1 134 ? -13.459 -8.140 0.767 1.00 86.06 134 VAL A CA 1
ATOM 1095 C C . VAL A 1 134 ? -14.551 -7.424 -0.014 1.00 86.06 134 VAL A C 1
ATOM 1097 O O . VAL A 1 134 ? -14.807 -7.726 -1.175 1.00 86.06 134 VAL A O 1
ATOM 1100 N N . GLY A 1 135 ? -15.192 -6.444 0.618 1.00 85.62 135 GLY A N 1
ATOM 1101 C CA . GLY A 1 135 ? -16.259 -5.685 -0.022 1.00 85.62 135 GLY A CA 1
ATOM 1102 C C . GLY A 1 135 ? -15.764 -4.739 -1.130 1.00 85.62 135 GLY A C 1
ATOM 1103 O O . GLY A 1 135 ? -14.587 -4.344 -1.159 1.00 85.62 135 GLY A O 1
ATOM 1104 N N . PRO A 1 136 ? -16.659 -4.334 -2.054 1.00 88.50 136 PRO A N 1
ATOM 1105 C CA . PRO A 1 136 ? -16.338 -3.398 -3.135 1.00 88.50 136 PRO A CA 1
ATOM 1106 C C . PRO A 1 136 ? -15.800 -2.053 -2.622 1.00 88.50 136 PRO A C 1
ATOM 1108 O O . PRO A 1 136 ? -15.004 -1.400 -3.299 1.00 88.50 136 PRO A O 1
ATOM 1111 N N . GLU A 1 137 ? -16.180 -1.655 -1.410 1.00 89.75 137 GLU A N 1
ATOM 1112 C CA . GLU A 1 137 ? -15.725 -0.442 -0.743 1.00 89.75 137 GLU A CA 1
ATOM 1113 C C . GLU A 1 137 ? -14.239 -0.453 -0.371 1.00 89.75 137 GLU A C 1
ATOM 1115 O O . GLU A 1 137 ? -13.643 0.615 -0.284 1.00 89.75 137 GLU A O 1
ATOM 1120 N N . ILE A 1 138 ? -13.624 -1.623 -0.182 1.00 90.44 138 ILE A N 1
ATOM 1121 C CA . ILE A 1 138 ? -12.171 -1.739 0.011 1.00 90.44 138 ILE A CA 1
ATOM 1122 C C . ILE A 1 138 ? -11.485 -1.761 -1.354 1.00 90.44 138 ILE A C 1
ATOM 1124 O O . ILE A 1 138 ? -10.503 -1.054 -1.586 1.00 90.44 138 ILE A O 1
ATOM 1128 N N . LYS A 1 139 ? -12.056 -2.509 -2.306 1.00 90.88 139 LYS A N 1
ATOM 1129 C CA . LYS A 1 139 ? -11.530 -2.623 -3.670 1.00 90.88 139 LYS A CA 1
ATOM 1130 C C . LYS A 1 139 ? -11.418 -1.276 -4.382 1.00 90.88 139 LYS A C 1
ATOM 1132 O O . LYS A 1 139 ? -10.459 -1.052 -5.119 1.00 90.88 139 LYS A O 1
ATOM 1137 N N . GLN A 1 140 ? -12.358 -0.359 -4.158 1.00 93.50 140 GLN A N 1
ATOM 1138 C CA . GLN A 1 140 ? -12.314 0.964 -4.785 1.00 93.50 140 GLN A CA 1
ATOM 1139 C C . GLN A 1 140 ? -11.044 1.756 -4.426 1.00 93.50 140 GLN A C 1
ATOM 1141 O O . GLN A 1 140 ? -10.572 2.507 -5.272 1.00 93.50 140 GLN A O 1
ATOM 1146 N N . TYR A 1 141 ? -10.447 1.558 -3.240 1.00 94.12 141 TYR A N 1
ATOM 1147 C CA . TYR A 1 141 ? -9.192 2.227 -2.867 1.00 94.12 141 TYR A CA 1
ATOM 1148 C C . TYR A 1 141 ? -8.013 1.720 -3.704 1.00 94.12 141 TYR A C 1
ATOM 1150 O O . TYR A 1 141 ? -7.208 2.523 -4.170 1.00 94.12 141 TYR A O 1
ATOM 1158 N N . ILE A 1 142 ? -7.960 0.412 -3.981 1.00 93.62 142 ILE A N 1
ATOM 1159 C CA . ILE A 1 142 ? -6.972 -0.186 -4.895 1.00 93.62 142 ILE A CA 1
ATOM 1160 C C . ILE A 1 142 ? -7.149 0.378 -6.306 1.00 93.62 142 ILE A C 1
ATOM 1162 O O . ILE A 1 142 ? -6.187 0.799 -6.941 1.00 93.62 142 ILE A O 1
ATOM 1166 N N . LEU A 1 143 ? -8.386 0.435 -6.802 1.00 92.69 143 LEU A N 1
ATOM 1167 C CA . LEU A 1 143 ? -8.661 0.982 -8.132 1.00 92.69 143 LEU A CA 1
ATOM 1168 C C . LEU A 1 143 ? -8.309 2.472 -8.226 1.00 92.69 143 LEU A C 1
ATOM 1170 O O . LEU A 1 143 ? -7.722 2.890 -9.223 1.00 92.69 143 LEU A O 1
ATOM 1174 N N . ALA A 1 144 ? -8.628 3.250 -7.191 1.00 94.50 144 ALA A N 1
ATOM 1175 C CA . ALA A 1 144 ? -8.356 4.682 -7.122 1.00 94.50 144 ALA A CA 1
ATOM 1176 C C . ALA A 1 144 ? -6.861 5.012 -6.992 1.00 94.50 144 ALA A C 1
ATOM 1178 O O . ALA A 1 144 ? -6.460 6.115 -7.352 1.00 94.50 144 ALA A O 1
ATOM 1179 N N . ALA A 1 145 ? -6.037 4.078 -6.510 1.00 93.44 145 ALA A N 1
ATOM 1180 C CA . ALA A 1 145 ? -4.589 4.252 -6.409 1.00 93.44 145 ALA A CA 1
ATOM 1181 C C . ALA A 1 145 ? -3.847 4.037 -7.743 1.00 93.44 145 ALA A C 1
ATOM 1183 O O . ALA A 1 145 ? -2.649 4.295 -7.836 1.00 93.44 145 ALA A O 1
ATOM 1184 N N . ARG A 1 146 ? -4.517 3.579 -8.806 1.00 92.19 146 ARG A N 1
ATOM 1185 C CA . ARG A 1 146 ? -3.866 3.295 -10.096 1.00 92.19 146 ARG A CA 1
ATOM 1186 C C . ARG A 1 146 ? -3.583 4.563 -10.889 1.00 92.19 146 ARG A C 1
ATOM 1188 O O . ARG A 1 146 ? -4.481 5.368 -11.103 1.00 92.19 146 ARG A O 1
ATOM 1195 N N . LEU A 1 147 ? -2.366 4.674 -11.423 1.00 88.81 147 LEU A N 1
ATOM 1196 C CA . LEU A 1 147 ? -1.936 5.737 -12.342 1.00 88.81 147 LEU A CA 1
ATOM 1197 C C . LEU A 1 147 ? -2.165 7.169 -11.816 1.00 88.81 147 LEU A C 1
ATOM 1199 O O . LEU A 1 147 ? -2.284 8.107 -12.603 1.00 88.81 147 LEU A O 1
ATOM 1203 N N . VAL A 1 148 ? -2.225 7.349 -10.495 1.00 89.19 148 VAL A N 1
ATOM 1204 C CA . VAL A 1 148 ? -2.412 8.663 -9.862 1.00 89.19 148 VAL A CA 1
ATOM 1205 C C . VAL A 1 148 ? -1.084 9.291 -9.435 1.00 89.19 148 VAL A C 1
ATOM 1207 O O . VAL A 1 148 ? -0.021 8.671 -9.522 1.00 89.19 148 VAL A O 1
ATOM 1210 N N . SER A 1 149 ? -1.136 10.544 -8.979 1.00 86.62 149 SER A N 1
ATOM 1211 C CA . SER A 1 149 ? 0.000 11.199 -8.331 1.00 86.62 149 SER A CA 1
ATOM 1212 C C . SER A 1 149 ? 0.279 10.593 -6.953 1.00 86.62 149 SER A C 1
ATOM 1214 O O . SER A 1 149 ? -0.593 9.999 -6.317 1.00 86.62 149 SER A O 1
ATOM 1216 N N . LYS A 1 150 ? 1.503 10.782 -6.461 1.00 81.69 150 LYS A N 1
ATOM 12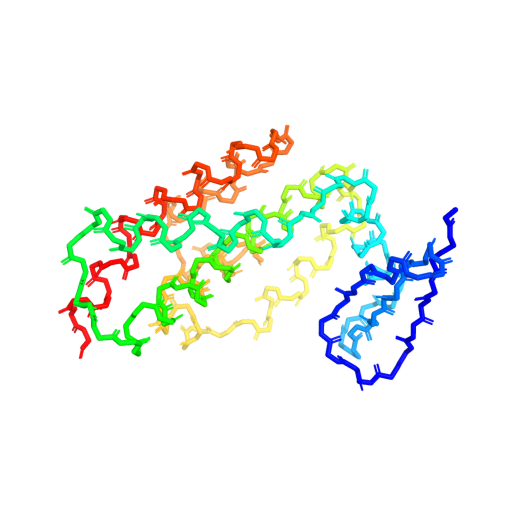17 C CA . LYS A 1 150 ? 1.898 10.361 -5.112 1.00 81.69 150 LYS A CA 1
ATOM 1218 C C . LYS A 1 150 ? 1.062 11.046 -4.023 1.00 81.69 150 LYS A C 1
ATOM 1220 O O . LYS A 1 150 ? 0.611 10.383 -3.094 1.00 81.69 150 LYS A O 1
ATOM 1225 N N . ASP A 1 151 ? 0.780 12.338 -4.186 1.00 81.88 151 ASP A N 1
ATOM 1226 C CA . ASP A 1 151 ? -0.077 13.102 -3.268 1.00 81.88 151 ASP A CA 1
ATOM 1227 C C . ASP A 1 151 ? -1.469 12.485 -3.148 1.00 81.88 151 ASP A C 1
ATOM 1229 O O . ASP A 1 151 ? -2.006 12.347 -2.050 1.00 81.88 151 ASP A O 1
ATOM 1233 N N . ARG A 1 152 ? -2.019 11.995 -4.266 1.00 87.62 152 ARG A N 1
ATOM 1234 C CA . ARG A 1 152 ? -3.311 11.317 -4.248 1.00 87.62 152 ARG A CA 1
ATOM 1235 C C . ARG A 1 152 ? -3.271 9.999 -3.471 1.00 87.62 152 ARG A C 1
ATOM 1237 O O . ARG A 1 152 ? -4.253 9.662 -2.817 1.00 87.62 152 ARG A O 1
ATOM 1244 N N . VAL A 1 153 ? -2.159 9.261 -3.498 1.00 87.75 153 VAL A N 1
ATOM 1245 C CA . VAL A 1 153 ? -1.998 8.051 -2.668 1.00 87.75 153 VAL A CA 1
ATOM 1246 C C . VAL A 1 153 ? -1.970 8.400 -1.185 1.00 87.75 153 VAL A C 1
ATOM 1248 O O . VAL A 1 153 ? -2.581 7.690 -0.389 1.00 87.75 153 VAL A O 1
ATOM 1251 N N . TYR A 1 154 ? -1.331 9.510 -0.803 1.00 81.56 154 TYR A N 1
ATOM 1252 C CA . TYR A 1 154 ? -1.376 9.988 0.580 1.00 81.56 154 TYR A CA 1
ATOM 1253 C C . TYR A 1 154 ? -2.796 10.332 1.031 1.00 81.56 154 TYR A C 1
ATOM 1255 O O . TYR A 1 154 ? -3.195 9.921 2.119 1.00 81.56 154 TYR A O 1
ATOM 1263 N N . GLU A 1 155 ? -3.572 11.026 0.195 1.00 85.12 155 GLU A N 1
ATOM 1264 C CA . GLU A 1 155 ? -4.979 11.337 0.478 1.00 85.12 155 GLU A CA 1
ATOM 1265 C C . GLU A 1 155 ? -5.830 10.068 0.630 1.00 85.12 155 GLU A C 1
ATOM 1267 O O . GLU A 1 155 ? -6.620 9.959 1.567 1.00 85.12 155 GLU A O 1
ATOM 1272 N N . LEU A 1 156 ? -5.653 9.086 -0.261 1.00 90.12 156 LEU A N 1
ATOM 1273 C CA . LEU A 1 156 ? -6.370 7.809 -0.198 1.00 90.12 156 LEU A CA 1
ATOM 1274 C C . LEU A 1 156 ? -6.014 7.014 1.062 1.00 90.12 156 LEU A C 1
ATOM 1276 O O . LEU A 1 156 ? -6.906 6.463 1.707 1.00 90.12 156 LEU A O 1
ATOM 1280 N N . ALA A 1 157 ? -4.732 6.973 1.433 1.00 86.31 157 ALA A N 1
ATOM 1281 C CA . ALA A 1 157 ? -4.285 6.332 2.664 1.00 86.31 157 ALA A CA 1
ATOM 1282 C C . ALA A 1 157 ? -4.890 7.024 3.897 1.00 86.31 157 ALA A C 1
ATOM 1284 O O . ALA A 1 157 ? -5.416 6.349 4.782 1.00 86.31 157 ALA A O 1
ATOM 1285 N N . GLU A 1 158 ? -4.884 8.363 3.936 1.00 81.50 158 GLU A N 1
ATOM 1286 C CA . GLU A 1 158 ? -5.510 9.146 5.009 1.00 81.50 158 GLU A CA 1
ATOM 1287 C C . GLU A 1 158 ? -7.002 8.828 5.145 1.00 81.50 158 GLU A C 1
ATOM 1289 O O . GLU A 1 158 ? -7.492 8.576 6.249 1.00 81.50 158 GLU A O 1
ATOM 1294 N N . GLU A 1 159 ? -7.726 8.835 4.026 1.00 87.44 159 GLU A N 1
ATOM 1295 C CA . GLU A 1 159 ? -9.157 8.551 3.983 1.00 87.44 159 GLU A CA 1
ATOM 1296 C C . GLU A 1 159 ? -9.457 7.134 4.486 1.00 87.44 159 GLU A C 1
ATOM 1298 O O . GLU A 1 159 ? -10.305 6.958 5.367 1.00 87.44 159 GLU A O 1
ATOM 1303 N N . TYR A 1 160 ? -8.717 6.137 3.992 1.00 88.19 160 TYR A N 1
ATOM 1304 C CA . TYR A 1 160 ? -8.871 4.739 4.389 1.00 88.19 160 TYR A CA 1
ATOM 1305 C C . TYR A 1 160 ? -8.687 4.553 5.898 1.00 88.19 160 TYR A C 1
ATOM 1307 O O . TYR A 1 160 ? -9.478 3.890 6.572 1.00 88.19 160 TYR A O 1
ATOM 1315 N N . ILE A 1 161 ? -7.667 5.194 6.461 1.00 80.38 161 ILE A N 1
ATOM 1316 C CA . ILE A 1 161 ? -7.343 5.069 7.882 1.00 80.38 161 ILE A CA 1
ATOM 1317 C C . ILE A 1 161 ? -8.402 5.712 8.754 1.00 80.38 161 ILE A C 1
ATOM 1319 O O . ILE A 1 161 ? -8.826 5.107 9.738 1.00 80.38 161 ILE A O 1
ATOM 1323 N N . LYS A 1 162 ? -8.869 6.905 8.382 1.00 78.06 162 LYS A N 1
ATOM 1324 C CA . LYS A 1 162 ? -9.958 7.568 9.103 1.00 78.06 162 LYS A CA 1
ATOM 1325 C C . LYS A 1 162 ? -11.227 6.731 9.109 1.00 78.06 162 LYS A C 1
ATOM 1327 O O . LYS A 1 162 ? -11.932 6.731 10.110 1.00 78.06 162 LYS A O 1
ATOM 1332 N N . ARG A 1 163 ? -11.505 6.048 7.999 1.00 84.62 163 ARG A N 1
ATOM 1333 C CA . ARG A 1 163 ? -12.759 5.332 7.784 1.00 84.62 163 ARG A CA 1
ATOM 1334 C C . ARG A 1 163 ? -12.792 3.932 8.387 1.00 84.62 163 ARG A C 1
ATOM 1336 O O . ARG A 1 163 ? -13.832 3.530 8.884 1.00 84.62 163 ARG A O 1
ATOM 1343 N N . TYR A 1 164 ? -11.692 3.189 8.320 1.00 82.31 164 TYR A N 1
ATOM 1344 C CA . TYR A 1 164 ? -11.681 1.775 8.717 1.00 82.31 164 TYR A CA 1
ATOM 1345 C C . TYR A 1 164 ? -10.760 1.505 9.899 1.00 82.31 164 TYR A C 1
ATOM 1347 O O . TYR A 1 164 ? -11.065 0.695 10.771 1.00 82.31 164 TYR A O 1
ATOM 1355 N N . LEU A 1 165 ? -9.614 2.178 9.937 1.00 74.50 165 LEU A N 1
ATOM 1356 C CA . LEU A 1 165 ? -8.529 1.817 10.835 1.00 74.50 165 LEU A CA 1
ATOM 1357 C C . LEU A 1 165 ? -8.676 2.452 12.220 1.00 74.50 165 LEU A C 1
ATOM 1359 O O . LEU A 1 165 ? -8.440 1.788 13.225 1.00 74.50 165 LEU A O 1
ATOM 1363 N N . ILE A 1 166 ? -9.119 3.710 12.284 1.00 72.19 166 ILE A N 1
ATO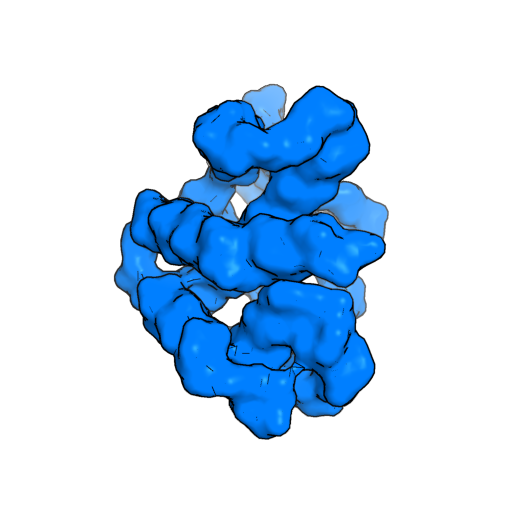M 1364 C CA . ILE A 1 166 ? -9.443 4.378 13.553 1.00 72.19 166 ILE A CA 1
ATOM 1365 C C . ILE A 1 166 ? -10.568 3.639 14.277 1.00 72.19 166 ILE A C 1
ATOM 1367 O O . ILE A 1 166 ? -10.460 3.384 15.476 1.00 72.19 166 ILE A O 1
ATOM 1371 N N . ASP A 1 167 ? -11.627 3.283 13.555 1.00 73.81 167 ASP A N 1
ATOM 1372 C CA . ASP A 1 167 ? -12.760 2.580 14.147 1.00 73.81 167 ASP A CA 1
ATOM 1373 C C . ASP A 1 167 ? -12.379 1.158 14.563 1.00 73.81 167 ASP A C 1
ATOM 1375 O O . ASP A 1 167 ? -12.785 0.715 15.633 1.00 73.81 167 ASP A O 1
ATOM 1379 N N . TYR A 1 168 ? -11.524 0.471 13.800 1.00 73.75 168 TYR A N 1
ATOM 1380 C CA . TYR A 1 168 ? -10.942 -0.798 14.233 1.00 73.75 168 TYR A CA 1
ATOM 1381 C C . TYR A 1 168 ? -10.162 -0.648 15.551 1.00 73.75 168 TYR A C 1
ATOM 1383 O O . TYR A 1 168 ? -10.444 -1.365 16.502 1.00 73.75 168 TYR A O 1
ATOM 1391 N N . ILE A 1 169 ? -9.253 0.331 15.659 1.00 68.25 169 ILE A N 1
ATOM 1392 C CA . ILE A 1 169 ? -8.463 0.575 16.884 1.00 68.25 169 ILE A CA 1
ATOM 1393 C C . ILE A 1 169 ? -9.353 0.893 18.095 1.00 68.25 169 ILE A C 1
ATOM 1395 O O . ILE A 1 169 ? -8.997 0.547 19.214 1.00 68.25 169 ILE A O 1
ATOM 1399 N N . ARG A 1 170 ? -10.491 1.569 17.904 1.00 68.81 170 ARG A N 1
ATOM 1400 C CA . ARG A 1 170 ? -11.419 1.904 18.999 1.00 68.81 170 ARG A CA 1
ATOM 1401 C C . ARG A 1 170 ? -12.208 0.708 19.530 1.00 68.81 170 ARG A C 1
ATOM 1403 O O . ARG A 1 170 ? -12.692 0.780 20.654 1.00 68.81 170 ARG A O 1
ATOM 1410 N N . ASN A 1 171 ? -12.385 -0.325 18.711 1.00 65.31 171 ASN A N 1
ATOM 1411 C CA . ASN A 1 171 ? -13.222 -1.487 19.011 1.00 65.31 171 ASN A CA 1
ATOM 1412 C C . ASN A 1 171 ? -12.411 -2.736 19.405 1.00 65.31 171 ASN A C 1
ATOM 1414 O O . ASN A 1 171 ? -13.008 -3.780 19.669 1.00 65.31 171 ASN A O 1
ATOM 1418 N N . VAL A 1 172 ? -11.079 -2.631 19.422 1.00 61.16 172 VAL A N 1
ATOM 1419 C CA . VAL A 1 172 ? -10.127 -3.650 19.897 1.00 61.16 172 VAL A CA 1
ATOM 1420 C C . VAL A 1 172 ? -9.661 -3.286 21.299 1.00 61.16 172 VAL A C 1
ATOM 1422 O O . VAL A 1 172 ? -9.588 -4.209 22.139 1.00 61.16 172 VAL A O 1
#

Solvent-accessible surface area (backbone atoms only — not comparable to full-atom values): 9737 Å² total; per-residue (Å²): 125,51,79,44,82,38,84,52,98,61,72,83,65,46,74,40,77,90,78,49,28,38,44,38,48,42,68,92,72,78,58,64,69,57,47,50,52,51,55,50,38,40,64,76,69,64,71,61,70,67,63,55,54,55,53,41,56,54,47,44,66,71,66,72,49,70,88,48,73,67,50,49,49,49,52,42,54,52,46,52,53,38,34,49,58,33,46,50,44,20,51,40,51,77,49,53,80,67,46,56,60,54,31,57,58,53,29,71,72,63,50,71,73,45,32,73,67,43,64,58,39,28,44,51,32,33,64,20,72,30,55,92,66,38,57,73,81,54,36,50,54,49,61,65,22,42,76,58,57,72,67,55,39,53,53,52,34,52,51,49,37,67,69,45,43,53,56,48,65,75,74,109